Protein AF-A0AAP7FKE6-F1 (afdb_monomer_lite)

Organism: NCBI:txid76759

Foldseek 3Di:
DDPDDDDDDDPDDDPDDQVNVLVVQVVFAWDDQDDPRFKHKGWDPPDPPCGQWDDDPNDTDGDMDMDGHPDDDDPPPPPDDD

Secondary structure (DSSP, 8-state):
--S-------SS-----HHHHHHHHHTTB-----TT--EEEEEE-SSTTS-S-EEETTEEE-EEEEEE--------S-----

Radius of gyration: 19.69 Å; chains: 1; bounding box: 60×26×46 Å

Structure (mmCIF, N/CA/C/O backbone):
data_AF-A0AAP7FKE6-F1
#
_entry.id   AF-A0AAP7FKE6-F1
#
loop_
_atom_site.group_PDB
_atom_site.id
_atom_site.type_symbol
_atom_site.label_atom_id
_atom_site.label_alt_id
_atom_site.label_comp_id
_atom_site.label_asym_id
_atom_site.label_entity_id
_atom_site.label_seq_id
_atom_site.pdbx_PDB_ins_code
_atom_site.Cartn_x
_atom_site.Cartn_y
_atom_site.Cartn_z
_atom_site.occupancy
_atom_site.B_iso_or_equiv
_atom_site.auth_seq_id
_atom_site.auth_comp_id
_atom_site.auth_asym_id
_atom_site.auth_atom_id
_atom_site.pdbx_PDB_model_num
ATOM 1 N N . MET A 1 1 ? 0.029 -15.575 3.176 1.00 81.38 1 MET A N 1
ATOM 2 C CA . MET A 1 1 ? 0.540 -15.644 4.564 1.00 81.38 1 MET A CA 1
ATOM 3 C C . MET A 1 1 ? 1.713 -14.679 4.667 1.00 81.38 1 MET A C 1
ATOM 5 O O . MET A 1 1 ? 2.541 -14.706 3.764 1.00 81.38 1 MET A O 1
ATOM 9 N N . PHE A 1 2 ? 1.775 -13.812 5.682 1.00 90.50 2 PHE A N 1
ATOM 10 C CA . PHE A 1 2 ? 2.935 -12.931 5.884 1.00 90.50 2 PHE A CA 1
ATOM 11 C C . PHE A 1 2 ? 4.095 -13.723 6.494 1.00 90.50 2 PHE A C 1
ATOM 13 O O . PHE A 1 2 ? 3.877 -14.498 7.421 1.00 90.50 2 PHE A O 1
ATOM 20 N N . SER A 1 3 ? 5.311 -13.538 5.977 1.00 95.00 3 SER A N 1
ATOM 21 C CA . SER A 1 3 ? 6.518 -14.197 6.501 1.00 95.00 3 SER A CA 1
ATOM 22 C C . SER A 1 3 ? 7.234 -13.374 7.575 1.00 95.00 3 SER A C 1
ATOM 24 O O . SER A 1 3 ? 7.996 -13.927 8.355 1.00 95.00 3 SER A O 1
ATOM 26 N N . ASN A 1 4 ? 7.005 -12.058 7.598 1.00 96.56 4 ASN A N 1
ATOM 27 C CA . ASN A 1 4 ? 7.633 -11.098 8.503 1.00 96.56 4 ASN A CA 1
ATOM 28 C C . ASN A 1 4 ? 6.597 -10.053 8.938 1.00 96.56 4 ASN A C 1
ATOM 30 O O . ASN A 1 4 ? 5.626 -9.813 8.215 1.00 96.56 4 ASN A O 1
ATOM 34 N N . LEU A 1 5 ? 6.817 -9.415 10.091 1.00 96.31 5 LEU A N 1
ATOM 35 C CA . LEU A 1 5 ? 5.913 -8.404 10.637 1.00 96.31 5 LEU A CA 1
ATOM 36 C C . LEU A 1 5 ? 6.684 -7.193 11.170 1.00 96.31 5 LEU A C 1
ATOM 38 O O . LEU A 1 5 ? 7.521 -7.319 12.060 1.00 96.31 5 LEU A O 1
ATOM 42 N N . HIS A 1 6 ? 6.321 -6.015 10.668 1.00 96.31 6 HIS A N 1
ATOM 43 C CA . HIS A 1 6 ? 6.678 -4.730 11.258 1.00 96.31 6 HIS A CA 1
ATOM 44 C C . HIS A 1 6 ? 5.398 -4.024 11.699 1.00 96.31 6 HIS A C 1
ATOM 46 O O . HIS A 1 6 ? 4.449 -3.903 10.925 1.00 96.31 6 HIS A O 1
ATOM 52 N N . LEU A 1 7 ? 5.370 -3.582 12.954 1.00 96.25 7 LEU A N 1
ATOM 53 C CA . LEU A 1 7 ? 4.218 -2.920 13.554 1.00 96.25 7 LEU A CA 1
ATOM 54 C C . LEU A 1 7 ? 4.449 -1.414 13.584 1.00 96.25 7 LEU A C 1
ATOM 56 O O . LEU A 1 7 ? 5.407 -0.930 14.183 1.00 96.25 7 LEU A O 1
ATO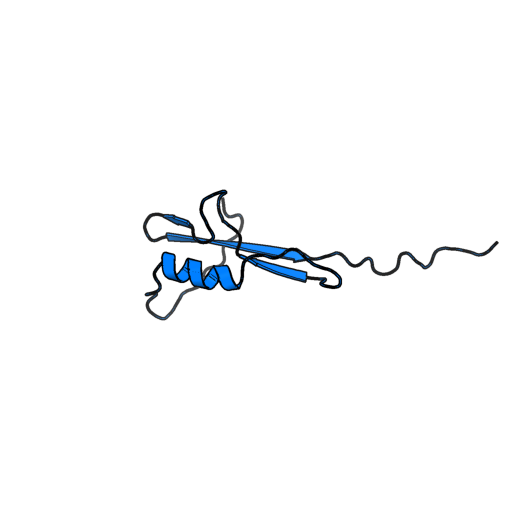M 60 N N . TYR A 1 8 ? 3.527 -0.685 12.966 1.00 95.38 8 TYR A N 1
ATOM 61 C CA . TYR A 1 8 ? 3.486 0.770 12.977 1.00 95.38 8 TYR A CA 1
ATOM 62 C C . TYR A 1 8 ? 2.161 1.228 13.573 1.00 95.38 8 TYR A C 1
ATOM 64 O O . TYR A 1 8 ? 1.120 0.610 13.346 1.00 95.38 8 TYR A O 1
ATOM 72 N N . ARG A 1 9 ? 2.195 2.328 14.328 1.00 94.81 9 ARG A N 1
ATOM 73 C CA . ARG A 1 9 ? 0.999 2.946 14.902 1.00 94.81 9 ARG A CA 1
ATOM 74 C C . ARG A 1 9 ? 0.772 4.303 14.258 1.00 94.81 9 ARG A C 1
ATOM 76 O O . ARG A 1 9 ? 1.633 5.173 14.340 1.00 94.81 9 ARG A O 1
ATOM 83 N N . ILE A 1 10 ? -0.409 4.485 13.682 1.00 93.00 10 ILE A N 1
ATOM 84 C CA . ILE A 1 10 ? -0.889 5.794 13.241 1.00 93.00 10 ILE A CA 1
ATOM 85 C C . ILE A 1 10 ? -1.384 6.532 14.489 1.00 93.00 10 ILE A C 1
ATOM 87 O O . ILE A 1 10 ? -2.207 6.005 15.234 1.00 93.00 10 ILE A O 1
ATOM 91 N N . THR A 1 11 ? -0.820 7.705 14.770 1.00 93.25 11 THR A N 1
ATOM 92 C CA . THR A 1 11 ? -1.132 8.489 15.978 1.00 93.25 11 THR A CA 1
ATOM 93 C C . THR A 1 11 ? -2.403 9.318 15.838 1.00 93.25 11 THR A C 1
ATOM 95 O O . THR A 1 11 ? -3.036 9.631 16.840 1.00 93.25 11 THR A O 1
ATOM 98 N N . GLU A 1 12 ? -2.779 9.655 14.607 1.00 92.06 12 GLU A N 1
ATOM 99 C CA . GLU A 1 12 ? -3.989 10.407 14.286 1.00 92.06 12 GLU A CA 1
ATOM 100 C C . GLU A 1 12 ? -5.111 9.479 13.797 1.00 92.06 12 GLU A C 1
ATOM 102 O O . GLU A 1 12 ? -4.832 8.417 13.229 1.00 92.06 12 GLU A O 1
ATOM 107 N N . PRO A 1 13 ? -6.390 9.854 13.986 1.00 86.62 13 PRO A N 1
ATOM 108 C CA . PRO A 1 13 ? -7.509 9.066 13.486 1.00 86.62 13 PRO A CA 1
ATOM 109 C C . PRO A 1 13 ? -7.440 8.881 11.965 1.00 86.62 13 PRO A C 1
ATOM 111 O O . PRO A 1 13 ? -7.410 9.847 11.203 1.00 86.62 13 PRO A O 1
ATOM 114 N N . TRP A 1 14 ? -7.471 7.628 11.510 1.00 86.62 14 TRP A N 1
ATOM 115 C CA . TRP A 1 14 ? -7.540 7.310 10.087 1.00 86.62 14 TRP A CA 1
ATOM 116 C C . TRP A 1 14 ? -8.971 7.487 9.566 1.00 86.62 14 TRP A C 1
ATOM 118 O O . TRP A 1 14 ? -9.843 6.661 9.832 1.00 86.62 14 TRP A O 1
ATOM 128 N N . SER A 1 15 ? -9.216 8.560 8.815 1.00 87.69 15 SER A N 1
ATOM 129 C CA . SER A 1 15 ? -10.530 8.889 8.234 1.00 87.69 15 SER A CA 1
ATOM 130 C C . SER A 1 15 ? -10.625 8.638 6.723 1.00 87.69 15 SER A C 1
ATOM 132 O O . SER A 1 15 ? -11.659 8.904 6.111 1.00 87.69 15 SER A O 1
ATOM 134 N N . LEU A 1 16 ? -9.557 8.135 6.096 1.00 90.50 16 LEU A N 1
ATOM 135 C CA . LEU A 1 16 ? -9.495 7.977 4.646 1.00 90.50 16 LEU A CA 1
ATOM 136 C C . LEU A 1 16 ? -10.309 6.760 4.186 1.00 90.50 16 LEU A C 1
ATOM 138 O O . LEU A 1 16 ? -9.980 5.618 4.514 1.00 90.50 16 LEU A O 1
ATOM 142 N N . ALA A 1 17 ? -11.346 7.014 3.384 1.00 92.00 17 ALA A N 1
ATOM 143 C CA . ALA A 1 17 ? -12.173 5.967 2.799 1.00 92.00 17 ALA A CA 1
ATOM 144 C C . ALA A 1 17 ? -11.364 5.094 1.812 1.00 92.00 17 ALA A C 1
ATOM 146 O O . ALA A 1 17 ? -10.575 5.638 1.033 1.00 92.00 17 ALA A O 1
ATOM 147 N N . PRO A 1 18 ? -11.594 3.769 1.758 1.00 91.88 18 PRO A N 1
ATOM 148 C CA . PRO A 1 18 ? -10.870 2.851 0.868 1.00 91.88 18 PRO A CA 1
ATOM 149 C C . PRO A 1 18 ? -10.935 3.225 -0.620 1.00 91.88 18 PRO A C 1
ATOM 151 O O . PRO A 1 18 ? -9.930 3.145 -1.322 1.00 91.88 18 PRO A O 1
ATOM 154 N N . ALA A 1 19 ? -12.081 3.716 -1.098 1.00 92.12 19 ALA A N 1
ATOM 155 C CA . ALA A 1 19 ? -12.235 4.169 -2.484 1.00 92.12 19 ALA A CA 1
ATOM 156 C C . ALA A 1 19 ? -11.397 5.423 -2.803 1.00 92.12 19 ALA A C 1
ATOM 158 O O . ALA A 1 19 ? -10.836 5.547 -3.889 1.00 92.12 19 ALA A O 1
ATOM 159 N N . GLU A 1 20 ? -11.287 6.354 -1.853 1.00 94.31 20 GLU A N 1
ATOM 160 C CA . GLU A 1 20 ? -10.443 7.545 -2.002 1.00 94.31 20 GLU A CA 1
ATOM 161 C C . GLU A 1 20 ? -8.957 7.181 -1.895 1.00 94.31 20 GLU A C 1
ATOM 163 O O . GLU A 1 20 ? -8.126 7.711 -2.633 1.00 94.31 20 GLU A O 1
ATOM 168 N N . LEU A 1 21 ? -8.618 6.226 -1.024 1.00 94.44 21 LEU A N 1
ATOM 169 C CA . LEU A 1 21 ? -7.284 5.641 -0.978 1.00 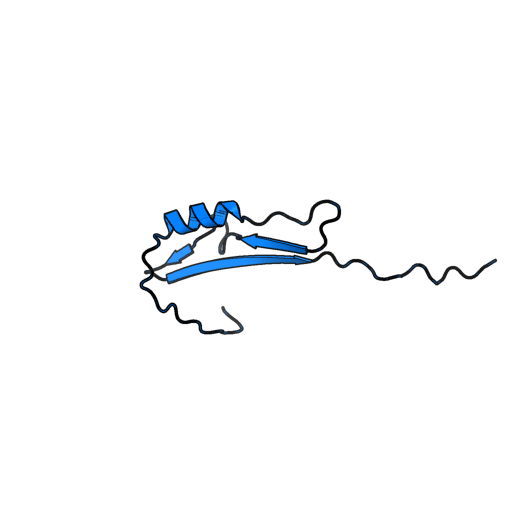94.44 21 LEU A CA 1
ATOM 170 C C . LEU A 1 21 ? -6.912 5.039 -2.341 1.00 94.44 21 LEU A C 1
ATOM 172 O O . LEU A 1 21 ? -5.851 5.376 -2.857 1.00 94.44 21 LEU A O 1
ATOM 176 N N . ALA A 1 22 ? -7.789 4.246 -2.965 1.00 94.19 22 ALA A N 1
ATOM 177 C CA . ALA A 1 22 ? -7.531 3.643 -4.276 1.00 94.19 22 ALA A CA 1
ATOM 178 C C . ALA A 1 22 ? -7.191 4.696 -5.344 1.00 94.19 22 ALA A C 1
ATOM 180 O O . ALA A 1 22 ? -6.129 4.613 -5.961 1.00 94.19 22 ALA A O 1
ATOM 181 N N . LYS A 1 23 ? -7.997 5.760 -5.457 1.00 95.12 23 LYS A N 1
ATOM 182 C CA . LYS A 1 23 ? -7.737 6.887 -6.376 1.00 95.12 23 LYS A CA 1
ATOM 183 C C . LYS A 1 23 ? -6.387 7.564 -6.139 1.00 95.12 23 LYS A C 1
ATOM 185 O O . LYS A 1 23 ? -5.733 8.034 -7.070 1.00 95.12 23 LYS A O 1
ATOM 190 N N . ARG A 1 24 ? -5.950 7.664 -4.881 1.00 95.38 24 ARG A N 1
ATOM 191 C CA . ARG A 1 24 ? -4.637 8.240 -4.548 1.00 95.38 24 ARG A CA 1
ATOM 192 C C . ARG A 1 24 ? -3.494 7.303 -4.923 1.00 95.38 24 ARG A C 1
ATOM 194 O O . ARG A 1 24 ? -2.452 7.792 -5.359 1.00 95.38 24 ARG A O 1
ATOM 201 N N . LEU A 1 25 ? -3.684 5.994 -4.770 1.00 95.25 25 LEU A N 1
ATOM 202 C CA . LEU A 1 25 ? -2.688 4.981 -5.124 1.00 95.25 25 LEU A CA 1
ATOM 203 C C . LEU A 1 25 ? -2.539 4.821 -6.640 1.00 95.25 25 LEU A C 1
ATOM 205 O O . LEU A 1 25 ? -1.419 4.609 -7.096 1.00 95.25 25 LEU A O 1
ATOM 209 N N . GLU A 1 26 ? -3.607 5.018 -7.419 1.00 94.56 26 GLU A N 1
ATOM 210 C CA . GLU A 1 26 ? -3.570 4.995 -8.894 1.00 94.56 26 GLU A CA 1
ATOM 211 C C . GLU A 1 26 ? -2.530 5.965 -9.472 1.00 94.56 26 GLU A C 1
ATOM 213 O O . GLU A 1 26 ? -1.810 5.625 -10.407 1.00 94.56 26 GLU A O 1
ATOM 218 N N . LYS A 1 27 ? -2.354 7.142 -8.853 1.00 94.19 27 LYS A N 1
ATOM 219 C CA . LYS A 1 27 ? -1.330 8.130 -9.252 1.00 94.19 27 LYS A CA 1
ATOM 220 C C . LYS A 1 27 ? 0.106 7.611 -9.134 1.00 94.19 27 LYS A C 1
ATOM 222 O O . LYS A 1 27 ? 1.030 8.237 -9.647 1.00 94.19 27 LYS A O 1
ATOM 227 N N . ARG A 1 28 ? 0.308 6.525 -8.391 1.00 93.62 28 ARG A N 1
ATOM 228 C CA . ARG A 1 28 ? 1.594 5.855 -8.167 1.00 93.62 28 ARG A CA 1
ATOM 229 C C . ARG A 1 28 ? 1.485 4.357 -8.478 1.00 93.62 28 ARG A C 1
ATOM 231 O O . ARG A 1 28 ? 2.167 3.549 -7.843 1.00 93.62 28 ARG A O 1
ATOM 238 N N . ALA A 1 29 ? 0.602 3.988 -9.407 1.00 93.88 29 ALA A N 1
ATOM 239 C CA . ALA A 1 29 ? 0.496 2.621 -9.892 1.00 93.88 29 ALA A CA 1
ATOM 240 C C . ALA A 1 29 ? 1.838 2.159 -10.475 1.00 93.88 29 ALA A C 1
ATOM 242 O O . ALA A 1 29 ? 2.612 2.953 -11.021 1.00 93.88 29 ALA A O 1
ATOM 243 N N . PHE A 1 30 ? 2.132 0.873 -10.317 1.00 94.69 30 PHE A N 1
ATOM 244 C CA . PHE A 1 30 ? 3.383 0.302 -10.786 1.00 94.69 30 PHE A CA 1
ATOM 245 C C . PHE A 1 30 ? 3.541 0.471 -12.296 1.00 94.69 30 PHE A C 1
ATOM 247 O O . PHE A 1 30 ? 2.658 0.125 -13.077 1.00 94.69 30 PHE A O 1
ATOM 254 N N . THR A 1 31 ? 4.702 0.990 -12.689 1.00 91.50 31 THR A N 1
ATOM 255 C CA . THR A 1 31 ? 5.139 1.053 -14.081 1.00 91.50 31 THR A CA 1
ATOM 256 C C . THR A 1 31 ? 6.469 0.306 -14.183 1.00 91.50 31 THR A C 1
ATOM 258 O O . THR A 1 31 ? 7.372 0.594 -13.385 1.00 91.50 31 THR A O 1
ATOM 261 N N . PRO A 1 32 ? 6.611 -0.636 -15.132 1.00 88.00 32 PRO A N 1
ATOM 262 C CA . PRO A 1 32 ? 7.862 -1.354 -15.334 1.00 88.00 32 PRO A CA 1
ATOM 263 C C . PRO A 1 32 ? 9.040 -0.420 -15.625 1.00 88.00 32 PRO A C 1
ATOM 265 O O . PRO A 1 32 ? 8.864 0.690 -16.140 1.00 88.00 32 PRO A O 1
ATOM 268 N N . CYS A 1 33 ? 10.254 -0.880 -15.334 1.00 86.81 33 CYS A N 1
ATOM 269 C CA . CYS A 1 33 ? 11.477 -0.157 -15.678 1.00 86.81 33 CYS A CA 1
ATOM 270 C C . CYS A 1 33 ? 11.556 0.098 -17.198 1.00 86.81 33 CYS A C 1
ATOM 272 O O . CYS A 1 33 ? 11.698 -0.830 -17.994 1.00 86.81 33 CYS A O 1
ATOM 274 N N . ALA A 1 34 ? 11.509 1.369 -17.607 1.00 82.56 34 ALA A N 1
ATOM 275 C CA . ALA A 1 34 ? 11.616 1.780 -19.006 1.00 82.56 34 ALA A CA 1
ATOM 276 C C . ALA A 1 34 ? 12.973 2.443 -19.296 1.00 82.56 34 ALA A C 1
ATOM 278 O O . ALA A 1 34 ? 13.448 3.292 -18.542 1.00 82.56 34 ALA A O 1
ATOM 279 N N . GLY A 1 35 ? 13.600 2.077 -20.419 1.00 83.50 35 GLY A N 1
ATOM 280 C CA . GLY A 1 35 ? 14.837 2.703 -20.894 1.00 83.50 35 GLY A CA 1
ATOM 281 C C . GLY A 1 35 ? 16.016 2.562 -19.921 1.00 83.50 35 GLY A C 1
ATOM 282 O O . GLY A 1 35 ? 16.495 1.453 -19.664 1.00 83.50 35 GLY A O 1
ATOM 283 N N . SER A 1 36 ? 16.505 3.702 -19.425 1.00 79.94 36 SER A N 1
ATOM 284 C CA . SER A 1 36 ? 17.647 3.821 -18.507 1.00 79.94 36 SER A CA 1
ATOM 285 C C . SER A 1 36 ? 17.271 3.747 -17.024 1.00 79.94 36 SER A C 1
ATOM 287 O O . SER A 1 36 ? 18.152 3.845 -16.170 1.00 79.94 36 SER A O 1
ATOM 289 N N . VAL A 1 37 ? 15.988 3.570 -16.694 1.00 81.81 37 VAL A N 1
ATOM 290 C CA . VAL A 1 37 ? 15.548 3.453 -15.301 1.00 81.81 37 VAL A CA 1
ATOM 291 C C . VAL A 1 37 ? 16.040 2.128 -14.717 1.00 81.81 37 VAL A C 1
ATOM 293 O O . VAL A 1 37 ? 15.755 1.052 -15.241 1.00 81.81 37 VAL A O 1
ATOM 296 N N . THR A 1 38 ? 16.812 2.216 -13.634 1.00 85.31 38 THR A N 1
ATOM 297 C CA . THR A 1 38 ? 17.428 1.061 -12.962 1.00 85.31 38 THR A CA 1
ATOM 298 C C . THR A 1 38 ? 16.597 0.526 -11.805 1.00 85.31 38 THR A C 1
ATOM 300 O O . THR A 1 38 ? 16.741 -0.642 -11.458 1.00 85.31 38 THR A O 1
ATOM 303 N N . LYS A 1 39 ? 15.728 1.351 -11.211 1.00 88.69 39 LYS A N 1
ATOM 304 C CA . LYS A 1 39 ? 14.789 0.942 -10.164 1.00 88.69 39 LYS A CA 1
ATOM 305 C C . LYS A 1 39 ? 13.438 1.613 -10.367 1.00 88.69 39 LYS A C 1
ATOM 307 O O . LYS A 1 39 ? 13.388 2.830 -10.549 1.00 88.69 39 LYS A O 1
ATOM 312 N N . THR A 1 40 ? 12.359 0.852 -10.258 1.00 93.81 40 THR A N 1
ATOM 313 C CA . THR A 1 40 ? 10.994 1.376 -10.150 1.00 93.81 40 THR A CA 1
ATOM 314 C C . THR A 1 40 ? 10.292 0.767 -8.947 1.00 93.81 40 THR A C 1
ATOM 316 O O . THR A 1 40 ? 10.623 -0.317 -8.469 1.00 93.81 40 THR A O 1
ATOM 319 N N . GLN A 1 41 ? 9.315 1.496 -8.426 1.00 95.56 41 GLN A N 1
ATOM 320 C CA . GLN A 1 41 ? 8.389 0.979 -7.431 1.00 95.56 41 GLN A CA 1
ATOM 321 C C . GLN A 1 41 ? 7.002 1.546 -7.695 1.00 95.56 41 GLN A C 1
ATOM 323 O O . GLN A 1 41 ? 6.870 2.666 -8.194 1.00 95.56 41 GLN A O 1
ATOM 328 N N . GLY A 1 42 ? 5.972 0.802 -7.321 1.00 96.19 42 GLY A N 1
ATOM 329 C CA . GLY A 1 42 ? 4.607 1.295 -7.406 1.00 96.19 42 GLY A CA 1
ATOM 330 C C . GLY A 1 42 ? 3.576 0.283 -6.941 1.00 96.19 42 GLY A C 1
ATOM 331 O O . GLY A 1 42 ? 3.885 -0.881 -6.673 1.00 96.19 42 GLY A O 1
ATOM 332 N N . TRP A 1 43 ? 2.349 0.766 -6.791 1.00 97.19 43 TRP A N 1
ATOM 333 C CA . TRP A 1 43 ? 1.246 -0.018 -6.249 1.00 97.19 43 TRP A CA 1
ATOM 334 C C . TRP A 1 43 ? 0.718 -1.009 -7.280 1.00 97.19 43 TRP A C 1
ATOM 336 O O . TRP A 1 43 ? 0.539 -0.663 -8.449 1.00 97.19 43 TRP A O 1
ATOM 346 N N . VAL A 1 44 ? 0.451 -2.228 -6.823 1.00 96.19 44 VAL A N 1
ATOM 347 C CA . VAL A 1 44 ? -0.148 -3.307 -7.614 1.00 96.19 44 VAL A CA 1
ATOM 348 C C . VAL A 1 44 ? -1.350 -3.876 -6.875 1.00 96.19 44 VAL A C 1
ATOM 350 O O . VAL A 1 44 ? -1.500 -3.687 -5.666 1.00 96.19 44 VAL A O 1
ATOM 353 N N . GLU A 1 45 ? -2.217 -4.574 -7.600 1.00 95.75 45 GLU A N 1
ATOM 354 C CA . GLU A 1 45 ? -3.360 -5.243 -6.992 1.00 95.75 45 GLU A CA 1
ATOM 355 C C . GLU A 1 45 ? -2.898 -6.380 -6.056 1.00 95.75 45 GLU A C 1
ATOM 357 O O . GLU A 1 45 ? -2.142 -7.255 -6.483 1.00 95.75 45 GLU A O 1
ATOM 362 N N . PRO A 1 46 ? -3.339 -6.417 -4.781 1.00 94.50 46 PRO A N 1
ATOM 363 C CA . PRO A 1 46 ? -3.000 -7.517 -3.870 1.00 94.50 46 PRO A CA 1
ATOM 364 C C . PRO A 1 46 ? -3.563 -8.868 -4.327 1.00 94.50 46 PRO A C 1
ATOM 366 O O . PRO A 1 46 ? -3.077 -9.929 -3.934 1.00 94.50 46 PRO A O 1
ATOM 369 N N . ARG A 1 47 ? -4.632 -8.824 -5.128 1.00 93.19 47 ARG A N 1
ATOM 370 C CA . ARG A 1 47 ? -5.311 -9.972 -5.721 1.00 93.19 47 ARG A CA 1
ATOM 371 C C . ARG A 1 47 ? -5.780 -9.596 -7.121 1.00 93.19 47 ARG A C 1
ATOM 373 O O . ARG A 1 47 ? -6.363 -8.531 -7.293 1.00 93.19 47 ARG A O 1
ATOM 380 N N . VAL A 1 48 ? -5.592 -10.510 -8.070 1.00 90.31 48 VAL A N 1
ATOM 381 C CA . VAL A 1 48 ? -6.011 -10.349 -9.470 1.00 90.31 48 VAL A CA 1
ATOM 382 C C . VAL A 1 48 ? -7.483 -9.941 -9.568 1.00 90.31 48 VAL A C 1
ATOM 384 O O . VAL A 1 48 ? -8.351 -10.624 -9.014 1.00 90.31 48 VAL A O 1
ATOM 387 N N . GLY A 1 49 ? -7.751 -8.838 -10.269 1.00 88.31 49 GLY A N 1
ATOM 388 C CA . GLY A 1 49 ? -9.089 -8.291 -10.505 1.00 88.31 49 GLY A CA 1
ATOM 389 C C . GLY A 1 49 ? -9.700 -7.545 -9.314 1.00 88.31 49 GLY A C 1
ATOM 390 O O . GLY A 1 49 ? -10.873 -7.182 -9.369 1.00 88.31 49 GLY A O 1
ATOM 391 N N . GLY A 1 50 ? -8.942 -7.341 -8.230 1.00 85.88 50 GLY A N 1
ATOM 392 C CA . GLY A 1 50 ? -9.419 -6.723 -6.988 1.00 85.88 50 GLY A CA 1
ATOM 393 C C . GLY A 1 50 ? -9.123 -5.227 -6.854 1.00 85.88 50 GLY A C 1
ATOM 394 O O . GLY A 1 50 ? -9.573 -4.611 -5.891 1.00 85.88 50 GLY A O 1
ATOM 395 N N . GLY A 1 51 ? -8.372 -4.641 -7.791 1.00 93.06 51 GLY A N 1
ATOM 396 C CA . GLY A 1 51 ? -7.914 -3.253 -7.705 1.00 93.06 51 GLY A CA 1
ATOM 397 C C . GLY A 1 51 ? -6.767 -3.053 -6.704 1.00 93.06 51 GLY A C 1
ATOM 398 O O . GLY A 1 51 ? -6.277 -3.994 -6.083 1.00 93.06 51 GLY A O 1
ATOM 399 N N . LEU A 1 52 ? -6.310 -1.806 -6.552 1.00 95.12 52 LEU A N 1
ATOM 400 C CA . LEU A 1 52 ? -5.123 -1.473 -5.740 1.00 95.12 52 LEU A CA 1
ATOM 401 C C . LEU A 1 52 ? -5.359 -1.530 -4.221 1.00 95.12 52 LEU A C 1
ATOM 403 O O . LEU A 1 52 ? -4.400 -1.541 -3.451 1.00 95.12 52 LEU A O 1
ATOM 407 N N . VAL A 1 53 ? -6.621 -1.550 -3.785 1.00 96.12 53 VAL A N 1
ATOM 408 C CA . VAL A 1 53 ? -7.021 -1.589 -2.374 1.00 96.12 53 VAL A CA 1
ATOM 409 C C . VAL A 1 53 ? -7.961 -2.763 -2.171 1.00 96.12 53 VAL A C 1
ATOM 411 O O . VAL A 1 53 ? -9.078 -2.747 -2.680 1.00 96.12 53 VAL A O 1
ATOM 414 N N . LEU A 1 54 ? -7.531 -3.754 -1.390 1.00 94.94 54 LEU A N 1
ATOM 415 C CA . LEU A 1 54 ? -8.407 -4.833 -0.947 1.00 94.94 54 LEU A CA 1
ATOM 416 C C . LEU A 1 54 ? -8.892 -4.532 0.474 1.00 94.94 54 LEU A C 1
ATOM 418 O O . LEU A 1 54 ? -8.107 -4.572 1.421 1.00 94.94 54 LEU A O 1
ATOM 422 N N . GLU A 1 55 ? -10.182 -4.244 0.622 1.00 94.06 55 GLU A N 1
ATOM 423 C CA . GLU A 1 55 ? -10.827 -4.064 1.924 1.00 94.06 55 GLU A CA 1
ATOM 424 C C . GLU A 1 55 ? -11.552 -5.345 2.356 1.00 94.06 55 GLU A C 1
ATOM 426 O O . GLU A 1 55 ? -12.360 -5.899 1.610 1.00 94.06 55 GLU A O 1
ATOM 431 N N . VAL A 1 56 ? -11.300 -5.797 3.587 1.00 93.25 56 VAL A N 1
ATOM 432 C CA . VAL A 1 56 ? -12.026 -6.906 4.221 1.00 93.25 56 VAL A CA 1
ATOM 433 C C . VAL A 1 56 ? -12.307 -6.547 5.675 1.00 93.25 56 VAL A C 1
ATOM 435 O O . VAL A 1 56 ? -11.383 -6.410 6.467 1.00 93.25 56 VAL A O 1
ATOM 438 N N . GLN A 1 57 ? -13.583 -6.400 6.049 1.00 91.25 57 GLN A N 1
ATOM 439 C CA . GLN A 1 57 ? -14.009 -6.169 7.442 1.00 91.25 57 GLN A CA 1
ATOM 440 C C . GLN A 1 57 ? -13.212 -5.055 8.164 1.00 91.25 57 GLN A C 1
ATOM 442 O O . GLN A 1 57 ? -12.729 -5.251 9.279 1.00 91.25 57 GLN A O 1
ATOM 447 N N . LYS A 1 58 ? -13.082 -3.877 7.531 1.00 89.44 58 LYS A N 1
ATOM 448 C CA . LYS A 1 58 ? -12.302 -2.708 8.005 1.00 89.44 58 LYS A CA 1
ATOM 449 C C . LYS A 1 58 ? -10.778 -2.886 8.021 1.00 89.44 58 LYS A C 1
ATOM 451 O O . LYS A 1 58 ? -10.067 -1.997 8.484 1.00 89.44 58 LYS A O 1
ATOM 456 N N . GLN A 1 59 ? -10.266 -4.005 7.525 1.00 92.88 59 GLN A N 1
ATOM 457 C CA . GLN A 1 59 ? -8.844 -4.197 7.273 1.00 92.88 59 GLN A CA 1
ATOM 458 C C . GLN A 1 59 ? -8.551 -3.836 5.825 1.00 92.88 59 GLN A C 1
ATOM 460 O O . GLN A 1 59 ? -9.334 -4.145 4.927 1.00 92.88 59 GLN A O 1
ATOM 465 N N . ILE A 1 60 ? -7.415 -3.186 5.608 1.00 94.00 60 ILE A N 1
ATOM 466 C CA . ILE A 1 60 ? -6.963 -2.785 4.283 1.00 94.00 60 ILE A CA 1
ATOM 467 C C . ILE A 1 60 ? -5.676 -3.540 3.984 1.00 94.00 60 ILE A C 1
ATOM 469 O O . ILE A 1 60 ? -4.713 -3.466 4.749 1.00 94.00 60 ILE A O 1
ATOM 473 N N . LEU A 1 61 ? -5.660 -4.241 2.856 1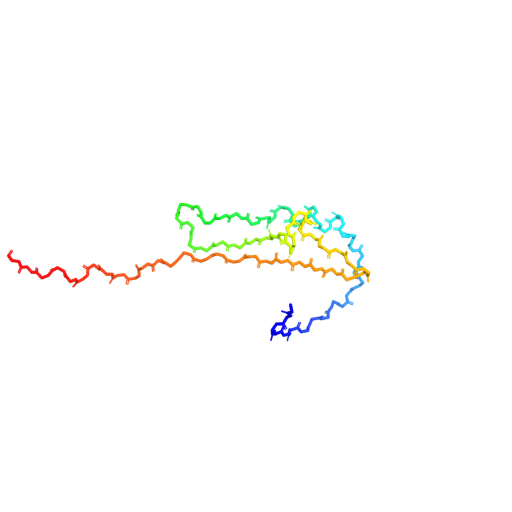.00 95.12 61 LEU A N 1
ATOM 474 C CA . LEU A 1 61 ? -4.470 -4.860 2.301 1.00 95.12 61 LEU A CA 1
ATOM 475 C C . LEU A 1 61 ? -4.040 -4.093 1.051 1.00 95.12 61 LEU A C 1
ATOM 477 O O . LEU A 1 61 ? -4.839 -3.868 0.143 1.00 95.12 61 LEU A O 1
ATOM 481 N N . LEU A 1 62 ? -2.761 -3.725 1.016 1.00 95.94 62 LEU A N 1
ATOM 482 C CA . LEU A 1 62 ? -2.094 -3.070 -0.107 1.00 95.94 62 LEU A CA 1
ATOM 483 C C . LEU A 1 62 ? -0.872 -3.894 -0.509 1.00 95.94 62 LEU A C 1
ATOM 485 O O . LEU A 1 62 ? -0.326 -4.649 0.300 1.00 95.94 62 LEU A O 1
ATOM 489 N N . THR A 1 63 ? -0.411 -3.744 -1.746 1.00 96.56 63 THR A N 1
ATOM 490 C CA . THR A 1 63 ? 0.815 -4.396 -2.217 1.00 96.56 63 THR A CA 1
ATOM 491 C C . THR A 1 63 ? 1.658 -3.407 -3.009 1.00 96.56 63 THR A C 1
ATOM 493 O O . THR A 1 63 ? 1.169 -2.728 -3.911 1.00 96.56 63 THR A O 1
ATOM 496 N N . LEU A 1 64 ? 2.933 -3.309 -2.636 1.00 96.19 64 LEU A N 1
ATOM 497 C CA . LEU A 1 64 ? 3.922 -2.464 -3.292 1.00 96.19 64 LEU A CA 1
ATOM 498 C C . LEU A 1 64 ? 4.911 -3.365 -4.030 1.00 96.19 64 LEU A C 1
ATOM 500 O O . LEU A 1 64 ? 5.507 -4.258 -3.428 1.00 96.19 64 LEU A O 1
ATOM 504 N N . CYS A 1 65 ? 5.065 -3.137 -5.329 1.00 95.44 65 CYS A N 1
ATOM 505 C CA . CYS A 1 65 ? 6.035 -3.835 -6.158 1.00 95.44 65 CYS A CA 1
ATOM 506 C C . CYS A 1 65 ? 7.310 -2.997 -6.269 1.00 95.44 65 CYS A C 1
ATOM 508 O O . CYS A 1 65 ? 7.238 -1.774 -6.404 1.00 95.44 65 CYS A O 1
ATOM 510 N N . PHE A 1 66 ? 8.458 -3.668 -6.233 1.00 94.50 66 PHE A N 1
ATOM 511 C CA . PHE A 1 66 ? 9.771 -3.096 -6.495 1.00 94.50 66 PHE A CA 1
ATOM 512 C C . PHE A 1 66 ? 10.401 -3.870 -7.645 1.00 94.50 66 PHE A C 1
ATOM 514 O O . PHE A 1 66 ? 10.491 -5.097 -7.590 1.00 94.50 66 PHE A O 1
ATOM 521 N N . GLU A 1 67 ? 10.866 -3.155 -8.659 1.00 93.00 67 GLU A N 1
ATOM 522 C CA . GLU A 1 67 ? 11.649 -3.714 -9.750 1.00 93.00 67 GLU A CA 1
ATOM 523 C C . GLU A 1 67 ? 13.028 -3.061 -9.739 1.00 93.00 67 GLU A C 1
ATOM 525 O O . GLU A 1 67 ? 13.159 -1.840 -9.659 1.00 93.00 67 GLU A O 1
ATOM 530 N N . GLU A 1 68 ? 14.070 -3.881 -9.805 1.00 90.94 68 GLU A N 1
ATOM 531 C CA . GLU A 1 68 ? 15.450 -3.424 -9.890 1.00 90.94 68 GLU A CA 1
ATOM 532 C C . GLU A 1 68 ? 16.135 -4.141 -11.048 1.00 90.94 68 GLU A C 1
ATOM 534 O O . GLU A 1 68 ? 16.296 -5.366 -11.055 1.00 90.94 68 GLU A O 1
ATOM 539 N N . LYS A 1 69 ? 16.561 -3.361 -12.039 1.00 85.12 69 LYS A N 1
ATOM 540 C CA . LYS A 1 69 ? 17.368 -3.850 -13.143 1.00 85.12 69 LYS A CA 1
ATOM 541 C C . LYS A 1 69 ? 18.788 -4.045 -12.639 1.00 85.12 69 LYS A C 1
ATOM 543 O O . LYS A 1 69 ? 19.487 -3.088 -12.307 1.00 85.12 69 LYS A O 1
ATOM 548 N N . LYS A 1 70 ? 19.240 -5.297 -12.633 1.00 78.50 70 LYS A N 1
ATOM 549 C CA . LYS A 1 70 ? 20.645 -5.617 -12.385 1.00 78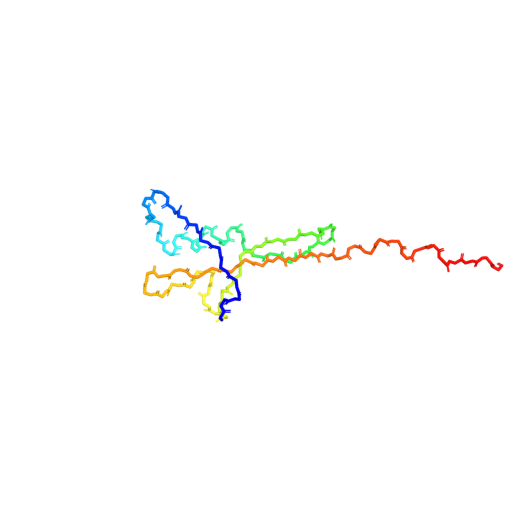.50 70 LYS A CA 1
ATOM 550 C C . LYS A 1 70 ? 21.482 -5.049 -13.526 1.00 78.50 70 LYS A C 1
ATOM 552 O O . LYS A 1 70 ? 21.522 -5.607 -14.621 1.00 78.50 70 LYS A O 1
ATOM 557 N N . MET A 1 71 ? 22.135 -3.922 -13.274 1.00 66.25 71 MET A N 1
ATOM 558 C CA . MET A 1 71 ? 23.166 -3.419 -14.165 1.00 66.25 71 MET A CA 1
ATOM 559 C C . MET A 1 71 ? 24.411 -4.274 -13.937 1.00 66.25 71 MET A C 1
ATOM 561 O O . MET A 1 71 ? 25.000 -4.239 -12.860 1.00 66.25 71 MET A O 1
ATOM 565 N N . GLY A 1 72 ? 24.770 -5.093 -14.925 1.00 63.22 72 GLY A N 1
ATOM 566 C CA . GLY A 1 72 ? 26.000 -5.874 -14.882 1.00 63.22 72 GLY A CA 1
ATOM 567 C C . GLY A 1 72 ? 27.197 -4.938 -14.744 1.00 63.22 72 GLY A C 1
ATOM 568 O O . GLY A 1 72 ? 27.523 -4.189 -15.664 1.00 63.22 72 GLY A O 1
ATO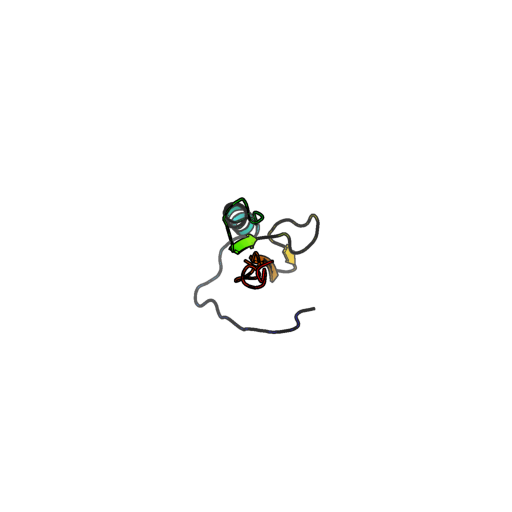M 569 N N . PHE A 1 73 ? 27.835 -4.963 -13.580 1.00 50.78 73 PHE A N 1
ATOM 570 C CA . PHE A 1 73 ? 29.118 -4.322 -13.352 1.00 50.78 73 PHE A CA 1
ATOM 571 C C . PHE A 1 73 ? 30.196 -5.167 -14.049 1.00 50.78 73 PHE A C 1
ATOM 573 O O . PHE A 1 73 ? 30.593 -6.208 -13.543 1.00 50.78 73 PHE A O 1
ATOM 580 N N . GLY A 1 74 ? 30.622 -4.736 -15.240 1.00 55.72 74 GLY A N 1
ATOM 581 C CA . GLY A 1 74 ? 31.923 -5.070 -15.828 1.00 55.72 74 GLY A CA 1
ATOM 582 C C . GLY A 1 74 ? 32.260 -6.546 -16.094 1.00 55.72 74 GLY A C 1
ATOM 583 O O . GLY A 1 74 ? 33.263 -7.025 -15.584 1.00 55.72 74 GLY A O 1
ATOM 584 N N . GLU A 1 75 ? 31.566 -7.213 -17.021 1.00 52.00 75 GLU A N 1
ATOM 585 C CA . GLU A 1 75 ? 32.124 -8.364 -17.769 1.00 52.00 75 GLU A CA 1
ATOM 586 C C . GLU A 1 75 ? 32.705 -7.920 -19.131 1.00 52.00 75 GLU A C 1
ATOM 588 O O . GLU A 1 75 ? 32.403 -8.481 -20.180 1.00 52.00 75 GLU A O 1
ATOM 593 N N . GLN A 1 76 ? 33.538 -6.870 -19.144 1.00 51.09 76 GLN A N 1
ATOM 594 C CA . GLN A 1 76 ? 34.259 -6.417 -20.353 1.00 51.09 76 GLN A CA 1
ATOM 595 C C . GLN A 1 76 ? 35.796 -6.489 -20.237 1.00 51.09 76 GLN A C 1
ATOM 597 O O . GLN A 1 76 ? 36.494 -5.986 -21.109 1.00 51.09 76 GLN A O 1
ATOM 602 N N . TRP A 1 77 ? 36.352 -7.167 -19.224 1.00 48.53 77 TRP A N 1
ATOM 603 C CA . TRP A 1 77 ? 37.809 -7.219 -18.986 1.00 48.53 77 TRP A CA 1
ATOM 604 C C . TRP A 1 77 ? 38.513 -8.544 -19.323 1.00 48.53 77 TRP A C 1
ATOM 606 O O . TRP A 1 77 ? 39.645 -8.750 -18.897 1.00 48.53 77 TRP A O 1
ATOM 616 N N . ASN A 1 78 ? 37.910 -9.434 -20.123 1.00 55.69 78 ASN A N 1
ATOM 617 C CA . ASN A 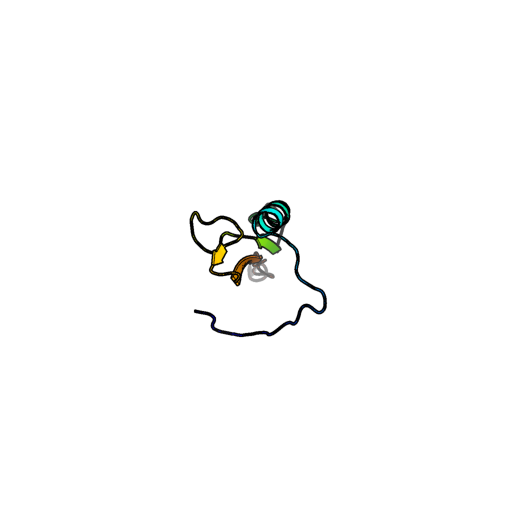1 78 ? 38.580 -10.687 -20.504 1.00 55.69 78 ASN A CA 1
ATOM 618 C C . ASN A 1 78 ? 38.561 -11.006 -22.008 1.00 55.69 78 ASN A C 1
ATOM 620 O O . ASN A 1 78 ? 38.344 -12.145 -22.414 1.00 55.69 78 ASN A O 1
ATOM 624 N N . ARG A 1 79 ? 38.845 -10.008 -22.854 1.00 51.56 79 ARG A N 1
ATOM 625 C CA . ARG A 1 79 ? 39.411 -10.270 -24.187 1.00 51.56 79 ARG A CA 1
ATOM 626 C C . ARG A 1 79 ? 40.921 -10.039 -24.126 1.00 51.56 79 ARG A C 1
ATOM 628 O O . ARG A 1 79 ? 41.386 -8.910 -24.243 1.00 51.56 79 ARG A O 1
ATOM 635 N N . LYS A 1 80 ? 41.678 -11.109 -23.862 1.00 50.56 80 LYS A N 1
ATOM 636 C CA . LYS A 1 80 ? 43.139 -11.135 -24.045 1.00 50.56 80 LYS A CA 1
ATOM 637 C C . LYS A 1 80 ? 43.468 -11.091 -25.553 1.00 50.56 80 LYS A C 1
ATOM 639 O O . LYS A 1 80 ? 42.649 -11.557 -26.345 1.00 50.56 80 LYS A O 1
ATOM 644 N N . PRO A 1 81 ? 44.624 -10.522 -25.937 1.00 55.44 81 PRO A N 1
ATOM 645 C CA . PRO A 1 81 ? 44.975 -10.236 -27.323 1.00 55.44 81 PRO A CA 1
ATOM 646 C C . PRO A 1 81 ? 45.452 -11.502 -28.046 1.00 55.44 81 PRO A C 1
ATOM 648 O O . PRO A 1 81 ? 46.168 -12.314 -27.459 1.00 55.44 81 PRO A O 1
ATOM 651 N N . THR A 1 82 ? 45.085 -11.630 -29.317 1.00 55.19 82 THR A N 1
ATOM 652 C CA . THR A 1 82 ? 45.832 -12.404 -30.321 1.00 55.19 82 THR A CA 1
ATOM 653 C C . THR A 1 82 ? 46.387 -11.435 -31.337 1.00 55.19 82 THR A C 1
ATOM 655 O O . THR A 1 82 ? 45.586 -10.568 -31.761 1.00 55.19 82 THR A O 1
#

pLDDT: mean 86.52, std 13.96, range [48.53, 97.19]

Sequence (82 aa):
MFSNLHLYRITEPWSLAPAELAKRLEKRAFTPCAGSVTKTQGWVEPRVGGGLVLEVQKQILLTLCFEEKKMGFGEQWNRKPT

InterPro domains:
  IPR007476 Putative exonuclease, RdgC [PF04381] (2-70)